Protein AF-A0A4R3Z7C0-F1 (afdb_monomer_lite)

Structure (mmCIF, N/CA/C/O backbone):
data_AF-A0A4R3Z7C0-F1
#
_entry.id   AF-A0A4R3Z7C0-F1
#
loop_
_atom_site.group_PDB
_atom_site.id
_atom_site.type_symbol
_atom_site.label_atom_id
_atom_site.label_alt_id
_atom_site.label_comp_id
_atom_site.label_asym_id
_atom_site.label_entity_id
_atom_site.label_seq_id
_atom_site.pdbx_PDB_ins_code
_atom_site.Cartn_x
_atom_site.Cartn_y
_atom_site.Cartn_z
_atom_site.occupancy
_atom_site.B_iso_or_equiv
_atom_site.auth_seq_id
_atom_site.auth_comp_id
_atom_site.auth_asym_id
_atom_site.auth_atom_id
_atom_site.pdbx_PDB_model_num
ATOM 1 N N . MET A 1 1 ? -3.165 -19.480 -19.275 1.00 50.19 1 MET A N 1
ATOM 2 C CA . MET A 1 1 ? -2.239 -18.595 -18.546 1.00 50.19 1 MET A CA 1
ATOM 3 C C . MET A 1 1 ? -2.161 -17.303 -19.322 1.00 50.19 1 MET A C 1
ATOM 5 O O . MET A 1 1 ? -1.775 -17.334 -20.480 1.00 50.19 1 MET A O 1
ATOM 9 N N . THR A 1 2 ? -2.639 -16.210 -18.745 1.00 66.56 2 THR A N 1
ATOM 10 C CA . THR A 1 2 ? -2.429 -14.869 -19.295 1.00 66.56 2 THR A CA 1
ATOM 11 C C . THR A 1 2 ? -1.327 -14.236 -18.478 1.00 66.56 2 THR A C 1
ATOM 13 O O . THR A 1 2 ? -1.584 -13.721 -17.392 1.00 66.56 2 THR A O 1
ATOM 16 N N . ASP A 1 3 ? -0.100 -14.335 -18.977 1.00 78.50 3 ASP A N 1
ATOM 17 C CA . ASP A 1 3 ? 1.005 -13.557 -18.443 1.00 78.50 3 ASP A CA 1
ATOM 18 C C . ASP A 1 3 ? 0.715 -12.073 -18.675 1.00 78.50 3 ASP A C 1
ATOM 20 O O . ASP A 1 3 ? 0.301 -11.652 -19.761 1.00 78.50 3 ASP A O 1
ATOM 24 N N . SER A 1 4 ? 0.869 -11.277 -17.619 1.00 84.94 4 SER A N 1
ATOM 25 C CA . SER A 1 4 ? 0.704 -9.828 -17.689 1.00 84.94 4 SER A CA 1
ATOM 26 C C . SER A 1 4 ? 1.633 -9.261 -18.760 1.00 84.94 4 SER A C 1
ATOM 28 O O . SER A 1 4 ? 2.804 -9.623 -18.814 1.00 84.94 4 SER A O 1
ATOM 30 N N . LYS A 1 5 ? 1.148 -8.316 -19.577 1.00 89.38 5 LYS A N 1
ATOM 31 C CA . LYS A 1 5 ? 1.924 -7.713 -20.682 1.00 89.38 5 LYS A CA 1
ATOM 32 C C . LYS A 1 5 ? 3.29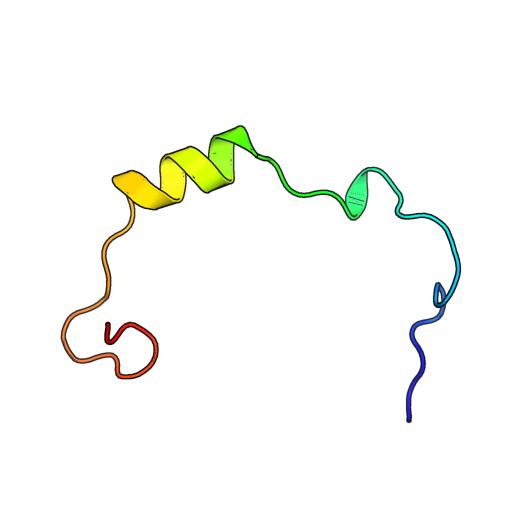7 -7.157 -20.256 1.00 89.38 5 LYS A C 1
ATOM 34 O O . LYS A 1 5 ? 4.180 -7.055 -21.094 1.00 89.38 5 LYS A O 1
ATOM 39 N N . ARG A 1 6 ? 3.458 -6.815 -18.971 1.00 90.75 6 ARG A N 1
ATOM 40 C CA . ARG A 1 6 ? 4.682 -6.265 -18.362 1.00 90.75 6 ARG A CA 1
ATOM 41 C C . ARG A 1 6 ? 5.460 -7.275 -17.500 1.00 90.75 6 ARG A C 1
ATOM 43 O O . ARG A 1 6 ? 6.205 -6.890 -16.604 1.00 90.75 6 ARG A O 1
ATOM 50 N N . ALA A 1 7 ? 5.240 -8.578 -17.686 1.00 90.94 7 ALA A N 1
ATOM 51 C CA . ALA A 1 7 ? 5.948 -9.609 -16.929 1.00 90.94 7 ALA A CA 1
ATOM 52 C C . ALA A 1 7 ? 7.465 -9.526 -17.182 1.00 90.94 7 ALA A C 1
ATOM 54 O O . ALA A 1 7 ? 7.915 -9.580 -18.323 1.00 90.94 7 ALA A O 1
ATOM 55 N N . GLY A 1 8 ? 8.247 -9.392 -16.108 1.00 92.06 8 GLY A N 1
ATOM 56 C CA . GLY A 1 8 ? 9.705 -9.242 -16.173 1.00 92.06 8 GLY A CA 1
ATOM 57 C C . GLY A 1 8 ? 10.204 -7.805 -16.362 1.00 92.06 8 GLY A C 1
ATOM 58 O O . GLY A 1 8 ? 11.410 -7.579 -16.282 1.00 92.06 8 GLY A O 1
ATOM 59 N N . GLU A 1 9 ? 9.317 -6.828 -16.563 1.00 94.38 9 GLU A N 1
ATOM 60 C CA . GLU A 1 9 ? 9.702 -5.416 -16.597 1.00 94.38 9 GLU A CA 1
ATOM 61 C C . GLU A 1 9 ? 9.832 -4.840 -15.172 1.00 94.38 9 GLU A C 1
ATOM 63 O O . GLU A 1 9 ? 9.116 -5.271 -14.262 1.00 94.38 9 GLU A O 1
ATOM 68 N N . PRO A 1 10 ? 10.724 -3.855 -14.944 1.00 95.12 10 PRO A N 1
ATOM 69 C CA . PRO A 1 10 ? 10.773 -3.130 -13.679 1.00 95.12 10 PRO A CA 1
ATOM 70 C C . PRO A 1 10 ? 9.439 -2.443 -13.368 1.00 95.12 10 PRO A C 1
ATOM 72 O O . PRO A 1 10 ? 8.784 -1.903 -14.261 1.00 95.12 10 PRO A O 1
ATOM 75 N N . ALA A 1 11 ? 9.067 -2.411 -12.086 1.00 94.94 11 ALA A N 1
ATOM 76 C CA . ALA A 1 11 ? 7.874 -1.703 -11.636 1.00 94.94 11 ALA A CA 1
ATOM 77 C C . ALA A 1 11 ? 7.965 -0.204 -11.968 1.00 94.94 11 ALA A C 1
ATOM 79 O O . ALA A 1 11 ? 8.992 0.444 -11.745 1.00 94.94 11 ALA A O 1
ATOM 80 N N . GLN A 1 12 ? 6.876 0.350 -12.487 1.00 95.56 12 GLN A N 1
ATOM 81 C CA . GLN A 1 12 ? 6.720 1.776 -12.739 1.00 95.56 12 GLN A CA 1
ATOM 82 C C . GLN A 1 12 ? 6.170 2.474 -11.490 1.00 95.56 12 GLN A C 1
ATOM 84 O O . GLN A 1 12 ? 5.582 1.845 -10.616 1.00 95.56 12 GLN A O 1
ATOM 89 N N . GLN A 1 13 ? 6.296 3.801 -11.415 1.00 94.69 13 GLN A N 1
ATOM 90 C CA . GLN A 1 13 ? 5.812 4.572 -10.261 1.00 94.69 13 GLN A CA 1
ATOM 91 C C . GLN A 1 13 ? 4.312 4.371 -9.988 1.00 94.69 13 GLN A C 1
ATOM 93 O O . GLN A 1 13 ? 3.892 4.375 -8.837 1.00 94.69 13 GLN A O 1
ATOM 98 N N . SER A 1 14 ? 3.509 4.169 -11.036 1.00 94.81 14 SER A N 1
ATOM 99 C CA . SER A 1 14 ? 2.074 3.875 -10.931 1.00 94.81 14 SER A CA 1
ATOM 100 C C . SER A 1 14 ? 1.765 2.504 -10.332 1.00 94.81 14 SER A C 1
ATOM 102 O O . SER A 1 14 ? 0.634 2.266 -9.922 1.00 94.81 14 SER A O 1
ATOM 104 N N . ASP A 1 15 ? 2.744 1.600 -10.320 1.00 94.81 15 ASP A N 1
ATOM 105 C CA . ASP A 1 15 ? 2.605 0.256 -9.761 1.00 94.81 15 ASP A CA 1
ATOM 106 C C . ASP A 1 15 ? 2.895 0.252 -8.252 1.00 94.81 15 ASP A C 1
ATOM 108 O O . ASP A 1 15 ? 2.569 -0.707 -7.554 1.00 94.81 15 ASP A O 1
ATOM 112 N N . LEU A 1 16 ? 3.513 1.323 -7.740 1.00 96.44 16 LEU A N 1
ATOM 113 C CA . LEU A 1 16 ? 3.895 1.445 -6.341 1.00 96.44 16 LEU A CA 1
ATOM 114 C C . LEU A 1 16 ? 2.744 1.997 -5.499 1.00 96.44 16 LEU A C 1
ATOM 116 O O . LEU A 1 16 ? 2.056 2.949 -5.864 1.00 96.44 16 LEU A O 1
ATOM 120 N N . ILE A 1 17 ? 2.577 1.418 -4.314 1.00 96.81 17 ILE A N 1
ATOM 121 C CA . ILE A 1 17 ? 1.599 1.874 -3.329 1.00 96.81 17 ILE A CA 1
ATOM 122 C C . ILE A 1 17 ? 2.073 3.129 -2.587 1.00 96.81 17 ILE A C 1
ATOM 124 O O . ILE A 1 17 ? 3.268 3.381 -2.423 1.00 96.81 17 ILE A O 1
ATOM 128 N N . ASN A 1 18 ? 1.122 3.878 -2.032 1.00 97.31 18 ASN A N 1
ATOM 129 C CA . ASN A 1 18 ? 1.427 4.928 -1.067 1.00 97.31 18 ASN A CA 1
ATOM 130 C C . ASN A 1 18 ? 1.607 4.328 0.338 1.00 97.31 18 ASN A C 1
ATOM 132 O O . ASN A 1 18 ? 0.640 3.940 0.995 1.00 97.31 18 ASN A O 1
ATOM 136 N N . VAL A 1 19 ? 2.854 4.295 0.811 1.00 96.62 19 VAL A N 1
ATOM 137 C CA . VAL A 1 19 ? 3.224 3.710 2.110 1.00 96.62 19 VAL A CA 1
ATOM 138 C C . VAL A 1 19 ? 2.562 4.437 3.282 1.00 96.62 19 VAL A C 1
ATOM 140 O O . VAL A 1 19 ? 2.045 3.789 4.186 1.00 96.62 19 VAL A O 1
ATOM 143 N N . ALA A 1 20 ? 2.522 5.772 3.270 1.00 96.62 20 ALA A N 1
ATOM 144 C CA . ALA A 1 20 ? 1.926 6.542 4.363 1.00 96.62 20 ALA A CA 1
ATOM 145 C C . ALA A 1 20 ? 0.418 6.279 4.479 1.00 96.62 20 ALA A C 1
ATOM 147 O O . ALA A 1 20 ? -0.105 6.119 5.581 1.00 96.62 20 ALA A O 1
ATOM 148 N N . GLN A 1 21 ? -0.272 6.173 3.340 1.00 97.19 21 GLN A N 1
ATOM 149 C CA . GLN A 1 21 ? -1.691 5.829 3.309 1.00 97.19 21 GLN A CA 1
ATOM 150 C C . GLN A 1 21 ? -1.940 4.398 3.799 1.00 97.19 21 GLN A C 1
ATOM 152 O O . GLN A 1 21 ? -2.893 4.168 4.541 1.00 97.19 21 GLN A O 1
ATOM 157 N N . LEU A 1 22 ? -1.106 3.429 3.408 1.00 96.69 22 LEU A N 1
ATOM 158 C CA . LEU A 1 22 ? -1.224 2.053 3.898 1.00 96.69 22 LEU A CA 1
ATOM 159 C C . LEU A 1 22 ? -1.053 1.986 5.422 1.00 96.69 22 LEU A C 1
ATOM 161 O O . LEU A 1 22 ? -1.869 1.376 6.110 1.00 96.69 22 LEU A O 1
ATOM 165 N N . THR A 1 23 ? -0.054 2.683 5.960 1.00 96.62 23 THR A N 1
ATOM 166 C CA . THR A 1 23 ? 0.164 2.770 7.409 1.00 96.62 23 THR A CA 1
ATOM 167 C C . THR A 1 23 ? -1.005 3.444 8.123 1.00 96.62 23 THR A C 1
ATOM 169 O O . THR A 1 23 ? -1.426 2.981 9.177 1.00 96.62 23 THR A O 1
ATOM 172 N N . ALA A 1 24 ? -1.575 4.512 7.557 1.00 96.88 24 ALA A N 1
ATOM 173 C CA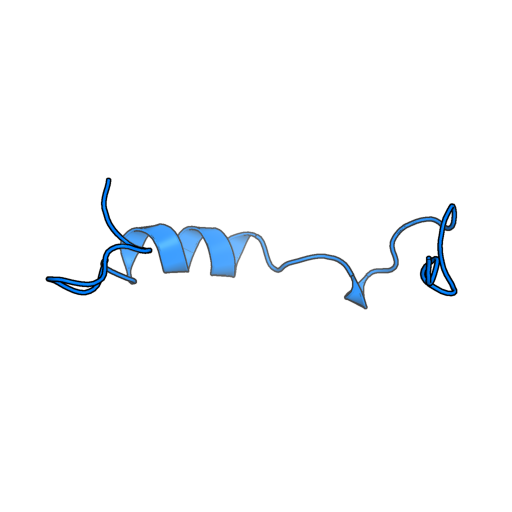 . ALA A 1 24 ? -2.747 5.163 8.138 1.00 96.88 24 ALA A CA 1
ATOM 174 C C . ALA A 1 24 ? -3.963 4.221 8.178 1.00 96.88 24 ALA A C 1
ATOM 176 O O . ALA A 1 24 ? -4.663 4.156 9.189 1.00 96.88 24 ALA A O 1
ATOM 177 N N . GLN A 1 25 ? -4.184 3.447 7.110 1.00 96.19 25 GLN A N 1
ATOM 178 C CA . GLN A 1 25 ? -5.276 2.473 7.039 1.00 96.19 25 GLN A CA 1
ATOM 179 C C . GLN A 1 25 ? -5.182 1.409 8.133 1.00 96.19 25 GLN A C 1
ATOM 181 O O . GLN A 1 25 ? -6.213 1.055 8.692 1.00 96.19 25 GLN A O 1
ATOM 186 N N . TYR A 1 26 ? -3.975 0.969 8.499 1.00 93.00 26 TYR A N 1
ATOM 187 C CA . TYR A 1 26 ? -3.777 -0.011 9.571 1.00 93.00 26 TYR A CA 1
ATOM 188 C C . TYR A 1 26 ? -4.374 0.427 10.921 1.00 93.00 26 TYR A C 1
ATOM 190 O O . TYR A 1 26 ? -4.886 -0.401 11.667 1.00 93.00 26 TYR A O 1
ATOM 198 N N . TYR A 1 27 ? -4.333 1.723 11.239 1.00 94.81 27 TYR A N 1
ATOM 199 C CA . TYR A 1 27 ? -4.851 2.242 12.511 1.00 94.81 27 TYR A CA 1
ATOM 200 C C . TYR A 1 27 ? -6.296 2.745 12.428 1.00 94.81 27 TYR A C 1
ATOM 202 O O . TYR A 1 27 ? -7.000 2.766 13.439 1.00 94.81 27 TYR A O 1
ATOM 210 N N . VAL A 1 28 ? -6.727 3.202 11.250 1.00 94.94 28 VAL A N 1
ATOM 211 C CA . VAL A 1 28 ? -8.043 3.832 11.063 1.00 94.94 28 VAL A CA 1
ATOM 212 C C . VAL A 1 28 ? -9.109 2.813 10.665 1.00 94.94 28 VAL A C 1
ATOM 214 O O . VAL A 1 28 ? -10.244 2.904 11.138 1.00 94.94 28 VAL A O 1
ATOM 217 N N . LEU A 1 29 ? -8.765 1.851 9.806 1.00 94.31 29 LEU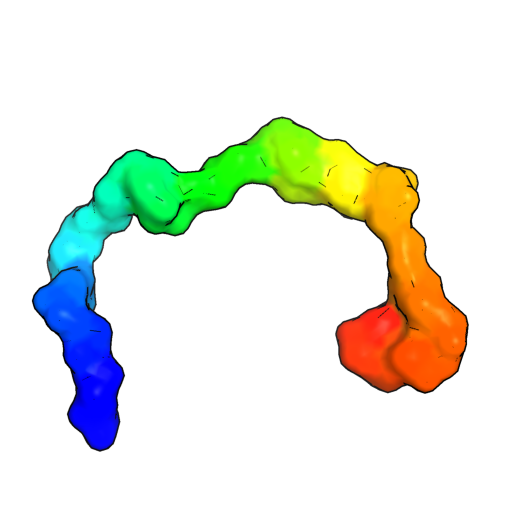 A N 1
ATOM 218 C CA . LEU A 1 29 ? -9.693 0.810 9.380 1.00 94.31 29 LEU A CA 1
ATOM 219 C C . LEU A 1 29 ? -9.764 -0.292 10.438 1.00 94.31 29 LEU A C 1
ATOM 221 O O . LEU A 1 29 ? -8.778 -0.619 11.094 1.00 94.31 29 LEU A O 1
ATOM 225 N N . LYS A 1 30 ? -10.954 -0.866 10.607 1.00 91.25 30 LYS A N 1
ATOM 226 C CA . LYS A 1 30 ? -11.207 -1.978 11.526 1.00 91.25 30 LYS A CA 1
ATOM 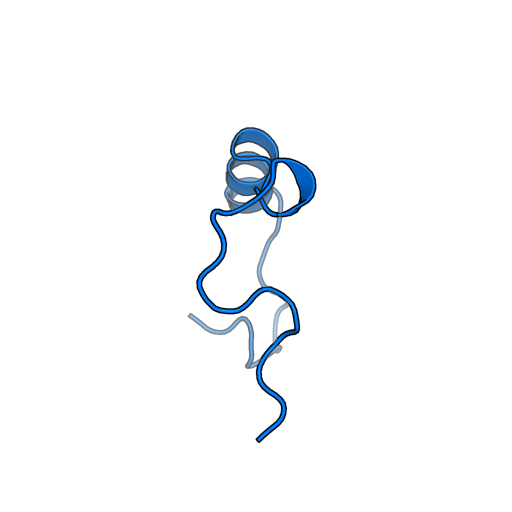227 C C . LYS A 1 30 ? -11.825 -3.139 10.756 1.00 91.25 30 LYS A C 1
ATOM 229 O O . LYS A 1 30 ? -12.567 -2.880 9.805 1.00 91.25 30 LYS A O 1
ATOM 234 N N . PRO A 1 31 ? -11.549 -4.389 11.162 1.00 88.75 31 PRO A N 1
ATOM 235 C CA . PRO A 1 31 ? -12.205 -5.542 10.573 1.00 88.75 31 PRO A CA 1
ATOM 236 C C . PRO A 1 31 ? -13.715 -5.435 10.776 1.00 88.75 31 PRO A C 1
ATOM 238 O O . PRO A 1 31 ? -14.206 -4.949 11.799 1.00 88.75 31 PRO A O 1
ATOM 241 N N . GLU A 1 32 ? -14.446 -5.894 9.774 1.00 91.94 32 GLU A N 1
ATOM 242 C CA . GLU A 1 32 ? -15.899 -5.920 9.817 1.00 91.94 32 GLU A CA 1
ATOM 243 C C . GLU A 1 32 ? -16.355 -7.142 10.619 1.00 91.94 32 GLU A C 1
ATOM 245 O O . GLU A 1 32 ? -15.960 -8.272 10.328 1.00 91.94 32 GLU A O 1
ATOM 250 N N . ALA A 1 33 ? -17.167 -6.916 11.654 1.00 87.50 33 ALA A N 1
ATOM 251 C CA . ALA A 1 33 ? -17.622 -7.983 12.534 1.00 87.50 33 ALA A CA 1
ATOM 252 C C . ALA A 1 33 ? -18.469 -9.004 11.757 1.00 87.50 33 ALA A C 1
ATOM 254 O O . ALA A 1 33 ? -19.493 -8.657 11.176 1.00 87.50 33 ALA A O 1
ATOM 255 N N . GLY A 1 34 ? -18.048 -10.271 11.778 1.00 89.31 34 GLY A N 1
ATOM 256 C CA . GLY A 1 34 ? -18.727 -11.363 11.073 1.00 89.31 34 GLY A CA 1
ATOM 257 C C . GLY A 1 34 ? -18.266 -11.581 9.629 1.00 89.31 34 GLY A C 1
ATOM 258 O O . GLY A 1 34 ? -18.723 -12.536 9.003 1.00 89.31 34 GLY A O 1
ATOM 259 N N . ASN A 1 35 ? -17.343 -10.766 9.107 1.00 92.19 35 ASN A N 1
ATOM 260 C CA . ASN A 1 35 ? -16.698 -11.040 7.827 1.00 92.19 35 ASN A CA 1
ATOM 261 C C . ASN A 1 35 ? -15.536 -12.030 8.023 1.00 92.19 35 ASN A C 1
ATOM 263 O O . ASN A 1 35 ? -14.532 -11.698 8.653 1.00 92.19 35 ASN A O 1
ATOM 267 N N . ALA A 1 36 ? -15.674 -13.239 7.471 1.00 88.69 36 ALA A N 1
ATOM 268 C CA . ALA A 1 36 ? -14.661 -14.291 7.559 1.00 88.69 36 ALA A CA 1
ATOM 269 C C . ALA A 1 36 ? -13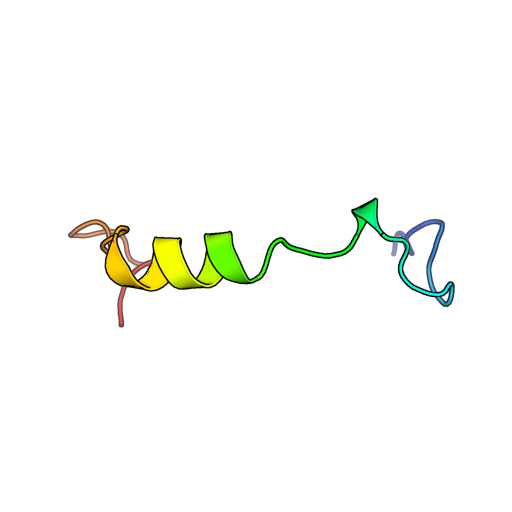.323 -13.896 6.906 1.00 88.69 36 ALA A C 1
ATOM 271 O O . ALA A 1 36 ? -12.274 -14.314 7.383 1.00 88.69 36 ALA A O 1
ATOM 272 N N . GLU A 1 37 ? -13.345 -13.039 5.883 1.00 91.44 37 GLU A N 1
ATOM 273 C CA . GLU A 1 37 ? -12.139 -12.538 5.206 1.00 91.44 37 GLU A CA 1
ATOM 274 C C . GLU A 1 37 ? -11.333 -11.568 6.085 1.00 91.44 37 GLU A C 1
ATOM 276 O O . GLU A 1 37 ? -10.153 -11.328 5.845 1.00 91.44 37 GLU A O 1
ATOM 281 N N . HIS A 1 38 ? -11.977 -10.985 7.102 1.00 89.88 38 HIS A N 1
ATOM 282 C CA . HIS A 1 38 ? -11.365 -10.068 8.065 1.00 89.88 38 HIS A CA 1
ATOM 283 C C . HIS A 1 38 ? -11.133 -10.731 9.436 1.00 89.88 38 HIS A C 1
ATOM 285 O O . HIS A 1 38 ? -10.808 -10.036 10.403 1.00 89.88 38 HIS A O 1
ATOM 291 N N . ALA A 1 39 ? -11.331 -12.051 9.544 1.00 79.56 39 ALA A N 1
ATOM 292 C CA . ALA A 1 39 ? -11.038 -12.804 10.758 1.00 79.56 39 ALA A CA 1
ATOM 293 C C . ALA A 1 39 ? -9.516 -12.888 10.990 1.00 79.56 39 ALA A C 1
ATOM 295 O O . ALA A 1 39 ? -8.748 -13.034 10.040 1.00 79.56 39 ALA A O 1
ATOM 296 N N . VAL A 1 40 ? -9.097 -12.773 12.256 1.00 72.12 40 VAL A N 1
ATOM 297 C CA . VAL A 1 40 ? -7.691 -12.811 12.713 1.00 72.12 40 VAL A CA 1
ATOM 298 C C . VAL A 1 40 ? -7.312 -14.170 13.275 1.00 72.12 40 VAL A C 1
ATOM 300 O O . VAL A 1 40 ? -8.167 -14.767 13.969 1.00 72.12 40 VAL A O 1
#

Foldseek 3Di:
DDDDPQVPPDDDPVNDDDPVVVVVCVVPPDQDPPPPVSDD

Sequence (40 aa):
MTDSKRAGEPAQQSDLINVAQLTAQYYVLKPEAGNAEHAV

pLDDT: mean 90.37, std 9.28, range [50.19, 97.31]

Radius of gyration: 15.93 Å; chains: 1; bounding box: 30×25×33 Å

Secondary structure (DSSP, 8-state):
----TTTTSPPPGGGS--HHHHHHHHHH--PPTT-GGG--

=== Feature glossary ===
Legend for the data blocks above and below:

— What the protein is —

The amino-acid sequence is the protein's primary structure: the linear order of residues from the N-terminus to the C-terminus, written in one-letter code. Everything else here — the 3D coordinates, the secondary structure, the domain annotations — is ultimately a consequence of this string.

Functional annotations link the protein to curated databases. InterPro entries identify conserved domains and families by matching the sequence against member-database signatures (Pfam, PROSITE, CDD, …). Gene Ontology (GO) terms describe molecular function, biological process, and cellular component in a controlled vocabulary. CATH places the structure in a hierarchical fold classification (Class/Architecture/Topology/Homologous-superfamily). The organism is the source species.

— Where its atoms are —

Atomic coordinates in PDBx/mmCIF format — the same representation the Protein Data Bank distributes. Each line of the _atom_site loop places one backbone atom in Cartesian space (units: ångströms, origin: arbitrary).

The six renders are orthographic views along the three Cartesian axes in both directions. Representation (cartoon, sticks, or surface) and color scheme (sequence-rainbow or by-chain) vary across proteins so the training set covers all the common visualization conventions.

— Local backbone conformation —

Eight-state secondary structure (DSSP): H is the canonical α-helix, G the tighter 3₁₀-helix, I the wider π-helix; E/B are β-structure, T and S are turns and bends, and '-' is everything else. DSSP derives these from the pattern of main-chain N–H···O=C hydrogen bonds, not from the sequence.

Three-state secondary structure (P-SEA) collapses the eight DSSP classes into helix (a), strand (b), and coil (c). P-SEA assigns these from Cα geometry alone — distances and angles — without requiring backbone oxygens, so it works on any Cα trace.

φ (phi) and ψ (psi) are the two rotatable backbone dihedrals per residue: φ is the C(i-1)–N–Cα–C torsion, ψ is the N–Cα–C–N(i+1) torsion, both in degrees on (−180°, 180°]. α-helical residues cluster near (−60°, −45°); β-strand residues near (−120°, +130°). A Ramachandran plot is simply a scatter of (φ, ψ) for every residue.

— Global shape and packing —

The geometric summary reports three shape descriptors. Rg (radius of gyration) measures how spread out the Cα atoms are about their centre of mass; compact globular proteins have small Rg, elongated or unfolded ones large. Cα contacts (<8 Å, |i−j|>4) count long-range residue pairs in spatial proximity — high for tightly packed folds, near zero for rods or random coil. The bounding-box extents give the protein's footprint along x, y, z in Å.

SASA measures how much of the protein is reachable by solvent. It is computed by rolling a water-sized probe over the atomic surface and summing the exposed area (Å²). Per-residue SASA distinguishes core (buried, low SASA) from surface (exposed, high SASA) residues; total SASA is a whole-molecule size measure.

Plot images: a contact map (which residues are close in 3D, as an N×N binary image), a Ramachandran scatter (backbone torsion angles, revealing secondary-structure composition at a glance), and — for AlphaFold structures — a PAE heatmap (pairwise prediction confidence).

— Structural neighborhood —

A 3Di character summarizes, for each residue, the relative orientation of the Cα frame of its nearest spatial neighbor. Because it encodes fold topology rather than chemistry, 3Di alignments detect remote structural similarity that sequence alignment misses.

The Foldseek neighbor list gives the closest experimentally determined structures in the PDB, ranked by structural alignment. TM-score near 1 means near-identical fold; near 0.3 means only rough topology match. This is how one finds what a novel AlphaFold prediction most resembles in the solved-structure universe.

— Confidence and disorder —

For AlphaFold models, the B-factor field carries pLDDT — the model's own estimate of local accuracy on a 0–100 scale. Regions with pLDDT<50 should be treated as essentially unmodeled; they often correspond to intrinsically disordered segments.

Crystallographic B-factors measure how much each atom's electron density is smeared out, in Å². They rise in mobile loops and surface residues and fall in the buried interior. In AlphaFold models this column is repurposed to hold pLDDT instead.

Predicted Aligned Error (PAE) is an AlphaFold confidence matrix: entry (i, j) is the expected error in the position of residue j, in ångström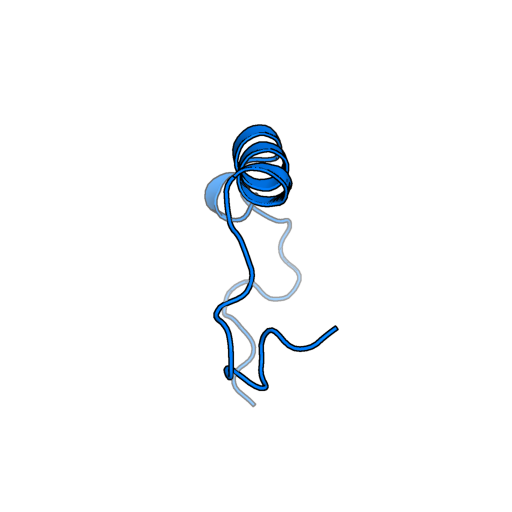s, when the prediction is superimposed on the true structure at residue i. Low PAE within a block of residues means that block is internally rigid and well-predicted; high PAE between two blocks means their relative placement is uncertain even if each block individually is confident.